Protein AF-A0A9D4E5C7-F1 (afdb_monomer_lite)

Radius of gyration: 36.76 Å; chains: 1; bounding box: 53×35×116 Å

Secondary structure (DSSP, 8-state):
--HHHHHHHHHHHHHHHHHHHHHHHHHHHHHHHHHHHHHHHHHHHHHHHHHHHHHHHHHHHHHHHHHHHHHHHHSSSSS-------

Structure (mmCIF, N/CA/C/O backbone):
data_AF-A0A9D4E5C7-F1
#
_entry.id   AF-A0A9D4E5C7-F1
#
loop_
_atom_site.group_PDB
_atom_site.id
_atom_site.type_symbol
_atom_site.label_atom_id
_atom_site.label_alt_id
_atom_site.label_comp_id
_atom_site.label_asym_id
_atom_site.label_entity_id
_atom_site.label_seq_id
_atom_site.pdbx_PDB_ins_code
_atom_site.Cartn_x
_atom_site.Cartn_y
_atom_site.Cartn_z
_atom_site.occupancy
_atom_site.B_iso_or_equiv
_atom_site.auth_seq_id
_atom_site.auth_comp_id
_atom_site.auth_asym_id
_atom_site.auth_atom_id
_atom_site.pdbx_PDB_model_num
ATOM 1 N N . MET A 1 1 ? 27.201 -4.464 -46.289 1.00 56.47 1 MET A N 1
ATOM 2 C CA . MET A 1 1 ? 26.067 -3.531 -46.091 1.00 56.47 1 MET A CA 1
ATOM 3 C C . MET A 1 1 ? 25.286 -3.916 -44.832 1.00 56.47 1 MET A C 1
ATOM 5 O O . MET A 1 1 ? 24.158 -3.481 -44.658 1.00 56.47 1 MET A O 1
ATOM 9 N N . ASP A 1 2 ? 25.916 -4.690 -43.942 1.00 66.81 2 ASP A N 1
ATOM 10 C CA . ASP A 1 2 ? 25.202 -5.635 -43.076 1.00 66.81 2 ASP A CA 1
ATOM 11 C C . ASP A 1 2 ? 25.274 -5.186 -41.609 1.00 66.81 2 ASP A C 1
ATOM 13 O O . ASP A 1 2 ? 24.269 -5.183 -40.911 1.00 66.81 2 ASP A O 1
ATOM 17 N N . GLY A 1 3 ? 26.398 -4.584 -41.199 1.00 72.12 3 GLY A N 1
ATOM 18 C CA . GLY A 1 3 ? 26.572 -4.075 -39.833 1.00 72.12 3 GLY A CA 1
ATOM 19 C C . GLY A 1 3 ? 25.661 -2.904 -39.430 1.00 72.12 3 GLY A C 1
ATOM 20 O O . GLY A 1 3 ? 25.585 -2.583 -38.251 1.00 72.12 3 GLY A O 1
ATOM 21 N N . TRP A 1 4 ? 24.968 -2.257 -40.377 1.00 75.94 4 TRP A N 1
ATOM 22 C CA . TRP A 1 4 ? 23.969 -1.224 -40.054 1.00 75.94 4 TRP A CA 1
ATOM 23 C C . TRP A 1 4 ? 22.600 -1.831 -39.719 1.00 75.94 4 TRP A C 1
ATOM 25 O O . TRP A 1 4 ? 21.862 -1.252 -38.931 1.00 75.94 4 TRP A O 1
ATOM 35 N N . MET A 1 5 ? 22.266 -2.992 -40.299 1.00 76.19 5 MET A N 1
ATOM 36 C CA . MET A 1 5 ? 21.058 -3.738 -39.934 1.00 76.19 5 MET A CA 1
ATOM 37 C C . MET A 1 5 ? 21.264 -4.456 -38.605 1.00 76.19 5 MET A C 1
ATOM 39 O O . MET A 1 5 ? 20.388 -4.363 -37.754 1.00 76.19 5 MET A O 1
ATOM 43 N N . ASP A 1 6 ? 22.436 -5.065 -38.401 1.00 77.69 6 ASP A N 1
ATOM 44 C CA . ASP A 1 6 ? 22.765 -5.767 -37.156 1.00 77.69 6 ASP A CA 1
ATOM 45 C C . ASP A 1 6 ? 22.727 -4.812 -35.951 1.00 77.69 6 ASP A C 1
ATOM 47 O O . ASP A 1 6 ? 21.997 -5.049 -34.996 1.00 77.69 6 ASP A O 1
ATOM 51 N N . GLY A 1 7 ? 23.391 -3.651 -36.038 1.00 81.56 7 GLY A N 1
ATOM 52 C CA . GLY A 1 7 ? 23.389 -2.676 -34.939 1.00 81.56 7 GLY A CA 1
ATOM 53 C C . GLY A 1 7 ? 22.025 -2.029 -34.663 1.00 81.56 7 GLY A C 1
ATOM 54 O O . GLY A 1 7 ? 21.769 -1.587 -33.544 1.00 81.56 7 GLY A O 1
ATOM 55 N N . TRP A 1 8 ? 21.138 -1.966 -35.662 1.00 83.62 8 TRP A N 1
ATOM 56 C CA . TRP A 1 8 ? 19.776 -1.458 -35.471 1.00 83.62 8 TRP A CA 1
ATOM 57 C C . TRP A 1 8 ? 18.859 -2.514 -34.844 1.00 83.62 8 TRP A C 1
ATOM 59 O O . TRP A 1 8 ? 18.026 -2.174 -34.007 1.00 83.62 8 TRP A O 1
ATOM 69 N N . MET A 1 9 ? 19.034 -3.787 -35.211 1.00 82.44 9 MET A N 1
ATOM 70 C CA . MET A 1 9 ? 18.316 -4.911 -34.609 1.00 82.44 9 MET A CA 1
ATOM 71 C C . MET A 1 9 ? 18.725 -5.114 -33.151 1.00 82.44 9 MET A C 1
ATOM 73 O O . MET A 1 9 ? 17.841 -5.191 -32.303 1.00 82.44 9 MET A O 1
ATOM 77 N N . ASP A 1 10 ? 20.028 -5.109 -32.859 1.00 83.69 10 ASP A N 1
ATOM 78 C CA . ASP A 1 10 ? 20.551 -5.274 -31.499 1.00 83.69 10 ASP A CA 1
ATOM 79 C C . ASP A 1 10 ? 20.086 -4.132 -30.589 1.00 83.69 10 ASP A C 1
ATOM 81 O O . ASP A 1 10 ? 19.490 -4.375 -29.546 1.00 83.69 10 ASP A O 1
ATOM 85 N N . GLY A 1 11 ? 20.231 -2.872 -31.019 1.00 84.12 11 GLY A N 1
ATOM 86 C CA . GLY A 1 11 ? 19.814 -1.728 -30.202 1.00 84.12 11 GLY A CA 1
ATOM 87 C C . GLY A 1 11 ? 18.302 -1.652 -29.958 1.00 84.12 11 GLY A C 1
ATOM 88 O O . GLY A 1 11 ? 17.864 -1.171 -28.912 1.00 84.12 11 GLY A O 1
ATOM 89 N N . TRP A 1 12 ? 17.487 -2.124 -30.907 1.00 86.56 12 TRP A N 1
ATOM 90 C CA . TRP A 1 12 ? 16.036 -2.185 -30.726 1.00 86.56 12 TRP A CA 1
ATOM 91 C C . TRP A 1 12 ? 15.621 -3.344 -29.816 1.00 86.56 12 TRP A C 1
ATOM 93 O O . TRP A 1 12 ? 14.713 -3.185 -29.002 1.00 86.56 12 TRP A O 1
ATOM 103 N N . MET A 1 13 ? 16.294 -4.489 -29.931 1.00 84.00 13 MET A N 1
ATOM 104 C CA . MET A 1 13 ? 16.025 -5.674 -29.124 1.00 84.00 13 MET A CA 1
ATOM 105 C C . MET A 1 13 ? 16.459 -5.464 -27.671 1.00 84.00 13 MET A C 1
ATOM 107 O O . MET A 1 13 ? 15.654 -5.721 -26.781 1.00 84.00 13 MET A O 1
ATOM 111 N N . ASP A 1 14 ? 17.645 -4.894 -27.440 1.00 84.88 14 ASP A N 1
ATOM 112 C CA . ASP A 1 14 ? 18.141 -4.542 -26.105 1.00 84.88 14 ASP A CA 1
ATOM 113 C C . ASP A 1 14 ? 17.251 -3.483 -25.450 1.00 84.88 14 ASP A C 1
ATOM 115 O O . ASP A 1 14 ? 16.753 -3.686 -24.349 1.00 84.88 14 ASP A O 1
ATOM 119 N N . GLY A 1 15 ? 16.941 -2.385 -26.149 1.00 84.00 15 GLY A N 1
ATOM 120 C CA . GLY A 1 15 ? 16.115 -1.317 -25.576 1.00 84.00 15 GLY A CA 1
ATOM 121 C C . GLY A 1 15 ? 14.675 -1.747 -25.271 1.00 84.00 15 GLY A C 1
ATOM 122 O O . GLY A 1 15 ? 14.071 -1.264 -24.311 1.00 84.00 15 GLY A O 1
ATOM 123 N N . TRP A 1 16 ? 14.110 -2.654 -26.072 1.00 86.06 16 TRP A N 1
ATOM 124 C CA . TRP A 1 16 ? 12.780 -3.202 -25.811 1.00 86.06 16 TRP A CA 1
ATOM 125 C C . TRP A 1 16 ? 12.799 -4.230 -24.678 1.00 86.06 16 TRP A C 1
ATOM 127 O O . TRP A 1 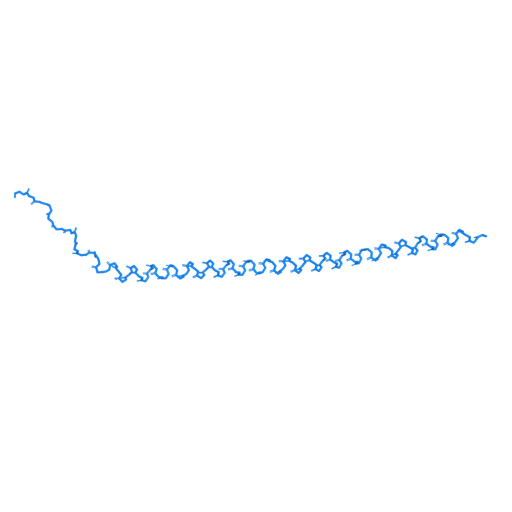16 ? 11.885 -4.240 -23.856 1.00 86.06 16 TRP A O 1
ATOM 137 N N . MET A 1 17 ? 13.834 -5.066 -24.614 1.00 84.19 17 MET A N 1
ATOM 138 C CA . MET A 1 17 ? 13.983 -6.089 -23.586 1.00 84.19 17 MET A CA 1
ATOM 139 C C . MET A 1 17 ? 14.278 -5.463 -22.220 1.00 84.19 17 MET A C 1
ATOM 141 O O . MET A 1 17 ? 13.575 -5.793 -21.270 1.00 84.19 17 MET A O 1
ATOM 145 N N . ASP A 1 18 ? 15.194 -4.495 -22.143 1.00 84.25 18 ASP A N 1
ATOM 146 C CA . ASP A 1 18 ? 15.496 -3.746 -20.917 1.00 84.25 18 ASP A CA 1
ATOM 147 C C . ASP A 1 18 ? 14.281 -2.939 -20.454 1.00 84.25 18 ASP A C 1
ATOM 149 O O . ASP A 1 18 ? 13.835 -3.082 -19.322 1.00 84.25 18 ASP A O 1
ATOM 153 N N . GLY A 1 19 ? 13.656 -2.157 -21.342 1.00 83.19 19 GLY A N 1
ATOM 154 C CA . GLY A 1 19 ? 12.514 -1.321 -20.959 1.00 83.19 19 GLY A CA 1
ATOM 155 C C . GLY A 1 19 ? 11.281 -2.123 -20.528 1.00 83.19 19 GLY A C 1
ATOM 156 O O . GLY A 1 19 ? 10.524 -1.685 -19.660 1.00 83.19 19 GLY A O 1
ATOM 157 N N . TRP A 1 20 ? 11.059 -3.298 -21.124 1.00 85.06 20 TRP A N 1
ATOM 158 C CA . TRP A 1 20 ? 9.960 -4.176 -20.729 1.00 85.06 20 TRP A CA 1
ATOM 159 C C . TRP A 1 20 ? 10.272 -4.935 -19.439 1.00 85.06 20 TRP A C 1
ATOM 161 O O . TRP A 1 20 ? 9.386 -5.087 -18.599 1.00 85.06 20 TRP A O 1
ATOM 171 N N . MET A 1 21 ? 11.516 -5.381 -19.263 1.00 81.31 21 MET A N 1
ATOM 172 C CA . MET A 1 21 ? 11.951 -6.104 -18.074 1.00 81.31 21 MET A CA 1
ATOM 173 C C . MET A 1 21 ? 11.993 -5.182 -16.852 1.00 81.31 21 MET A C 1
ATOM 175 O O . MET A 1 21 ? 11.394 -5.537 -15.842 1.00 81.31 21 MET A O 1
ATOM 179 N N . ASP A 1 22 ? 12.561 -3.981 -16.972 1.00 82.62 22 ASP A N 1
ATOM 180 C CA . ASP A 1 22 ? 12.583 -2.974 -15.904 1.00 82.62 22 ASP A CA 1
ATOM 181 C C . ASP A 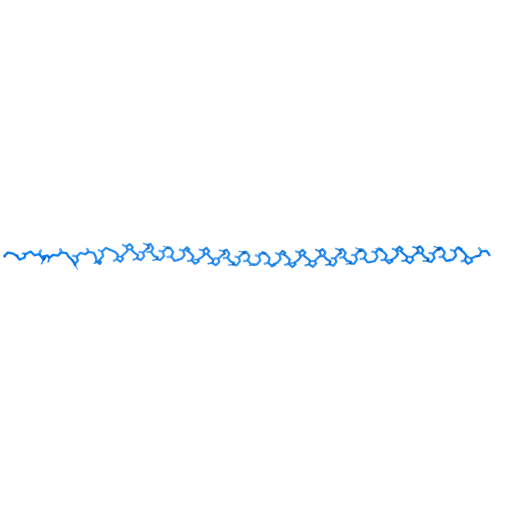1 22 ? 11.168 -2.507 -15.559 1.00 82.62 22 ASP A C 1
ATOM 183 O O . ASP A 1 22 ? 10.751 -2.576 -14.409 1.00 82.62 22 ASP A O 1
ATOM 187 N N . GLY A 1 23 ? 10.362 -2.120 -16.555 1.00 81.25 23 GLY A N 1
ATOM 188 C CA . GLY A 1 23 ? 9.010 -1.616 -16.297 1.00 81.25 23 GLY A CA 1
ATOM 189 C C . GLY A 1 23 ? 8.067 -2.662 -15.692 1.00 81.25 23 GLY A C 1
ATOM 190 O O . GLY A 1 23 ? 7.196 -2.326 -14.886 1.00 81.25 23 GLY A O 1
ATOM 191 N N . TRP A 1 24 ? 8.222 -3.934 -16.069 1.00 83.56 24 TRP A N 1
ATOM 192 C CA . TRP A 1 24 ? 7.426 -5.017 -15.496 1.00 83.56 24 TRP A CA 1
ATOM 193 C C . TRP A 1 24 ? 7.923 -5.418 -14.107 1.00 83.56 24 TRP A C 1
ATOM 195 O O . TRP A 1 24 ? 7.105 -5.667 -13.224 1.00 83.56 24 TRP A O 1
ATOM 205 N N . MET A 1 25 ? 9.239 -5.454 -13.902 1.00 79.88 25 MET A N 1
ATOM 206 C CA . MET A 1 25 ? 9.841 -5.823 -12.626 1.00 79.88 25 MET A CA 1
ATOM 207 C C . MET A 1 25 ? 9.607 -4.737 -11.572 1.00 79.88 25 MET A C 1
ATOM 209 O O . MET A 1 25 ? 9.105 -5.070 -10.504 1.00 79.88 25 MET A O 1
ATOM 213 N N . ASP A 1 26 ? 9.826 -3.462 -11.899 1.00 80.31 26 ASP A N 1
ATOM 214 C CA . ASP A 1 26 ? 9.552 -2.332 -11.003 1.00 80.31 26 ASP A CA 1
ATOM 215 C C . ASP A 1 26 ? 8.056 -2.214 -10.706 1.00 80.31 26 ASP A C 1
ATOM 217 O O . ASP A 1 26 ? 7.649 -2.195 -9.550 1.00 80.31 26 ASP A O 1
ATOM 221 N N . GLY A 1 27 ? 7.197 -2.235 -11.732 1.00 79.44 27 GLY A N 1
ATOM 222 C CA . GLY A 1 27 ? 5.754 -2.081 -11.530 1.00 79.44 27 GLY A CA 1
ATOM 223 C C . GLY A 1 27 ? 5.121 -3.223 -10.729 1.00 79.44 27 GLY A C 1
ATOM 224 O O . GLY A 1 27 ? 4.169 -3.006 -9.975 1.00 79.44 27 GLY A O 1
ATOM 225 N N . TRP A 1 28 ? 5.634 -4.447 -10.877 1.00 81.94 28 TRP A N 1
ATOM 226 C CA . TRP A 1 28 ? 5.160 -5.591 -10.104 1.00 81.94 28 TRP A CA 1
ATOM 227 C C . TRP A 1 28 ? 5.731 -5.598 -8.685 1.00 81.94 28 TRP A C 1
ATOM 229 O O . TRP A 1 28 ? 5.003 -5.914 -7.745 1.00 81.94 28 TRP A O 1
ATOM 239 N N . MET A 1 29 ? 7.001 -5.228 -8.520 1.00 78.06 29 MET A N 1
ATOM 240 C CA . MET A 1 29 ? 7.665 -5.194 -7.222 1.00 78.06 29 MET A CA 1
ATOM 241 C C . MET A 1 29 ? 7.123 -4.055 -6.354 1.00 78.06 29 MET A C 1
ATOM 243 O O . MET A 1 29 ? 6.714 -4.334 -5.231 1.00 78.06 29 MET A O 1
ATOM 247 N N . ASP A 1 30 ? 6.989 -2.839 -6.889 1.00 78.44 30 ASP A N 1
ATOM 248 C CA . ASP A 1 30 ? 6.398 -1.696 -6.181 1.00 78.44 30 ASP A CA 1
ATOM 249 C C . ASP A 1 30 ? 4.921 -1.943 -5.873 1.00 78.44 30 ASP A C 1
ATOM 251 O O . ASP A 1 30 ? 4.496 -1.856 -4.726 1.00 78.44 30 ASP A O 1
ATOM 255 N N . GLY A 1 31 ? 4.123 -2.352 -6.866 1.00 76.94 31 GLY A N 1
ATOM 256 C CA . GLY A 1 31 ? 2.686 -2.554 -6.664 1.00 76.94 31 GLY A CA 1
ATOM 257 C C . GLY A 1 31 ? 2.357 -3.669 -5.666 1.00 76.94 31 GLY A C 1
ATOM 258 O O . GLY A 1 31 ? 1.369 -3.580 -4.933 1.00 76.94 31 GLY A O 1
ATOM 259 N N . TRP A 1 32 ? 3.171 -4.727 -5.624 1.00 80.44 32 TRP A N 1
ATOM 260 C CA . TRP A 1 32 ? 2.984 -5.819 -4.673 1.00 80.44 32 TRP A CA 1
ATOM 261 C C . TRP A 1 32 ? 3.534 -5.475 -3.288 1.00 80.44 32 TRP A C 1
ATOM 263 O O . TRP A 1 32 ? 2.895 -5.800 -2.289 1.00 80.44 32 TRP A O 1
ATOM 273 N N . MET A 1 33 ? 4.685 -4.806 -3.220 1.00 76.81 33 MET A N 1
ATOM 274 C CA . MET A 1 33 ? 5.320 -4.430 -1.962 1.00 76.81 33 MET A CA 1
ATOM 275 C C . MET A 1 33 ? 4.533 -3.322 -1.258 1.00 76.81 33 MET A C 1
ATOM 277 O O . MET A 1 33 ? 4.177 -3.516 -0.100 1.00 76.81 33 MET A O 1
ATOM 281 N N . ASP A 1 34 ? 4.149 -2.252 -1.957 1.00 76.75 34 ASP A N 1
ATOM 282 C CA . ASP A 1 34 ? 3.338 -1.167 -1.392 1.00 76.75 34 ASP A CA 1
ATOM 283 C C . ASP A 1 34 ? 1.939 -1.663 -1.022 1.00 76.75 34 ASP A C 1
ATOM 285 O O . ASP A 1 34 ? 1.493 -1.498 0.109 1.00 76.75 34 ASP A O 1
ATOM 289 N N . GLY A 1 35 ? 1.253 -2.367 -1.930 1.00 77.06 35 GLY A N 1
ATOM 290 C CA . GLY A 1 35 ? -0.115 -2.829 -1.675 1.00 77.06 35 GLY A CA 1
ATOM 291 C C . GLY A 1 35 ? -0.220 -3.829 -0.518 1.00 77.06 35 GLY A C 1
ATOM 292 O O . GLY A 1 35 ? -1.210 -3.833 0.218 1.00 77.06 35 GLY A O 1
ATOM 293 N N . TRP A 1 36 ? 0.790 -4.685 -0.342 1.00 79.75 36 TRP A N 1
ATOM 294 C CA . TRP A 1 36 ? 0.820 -5.641 0.761 1.00 79.75 36 TRP A CA 1
ATOM 295 C C . TRP A 1 36 ? 1.270 -4.993 2.070 1.00 79.75 36 TRP A C 1
ATOM 297 O O . TRP A 1 36 ? 0.693 -5.284 3.118 1.00 79.75 36 TRP A O 1
ATOM 307 N N . MET A 1 37 ? 2.268 -4.109 2.019 1.00 75.81 37 MET A N 1
ATOM 308 C CA . MET A 1 37 ? 2.809 -3.445 3.199 1.00 75.81 37 MET A CA 1
ATOM 309 C C . MET A 1 37 ? 1.818 -2.422 3.761 1.00 75.81 37 MET A C 1
ATOM 311 O O . MET A 1 37 ? 1.519 -2.501 4.949 1.00 75.81 37 MET A O 1
ATOM 315 N N . ASP A 1 38 ? 1.214 -1.575 2.923 1.00 76.94 38 ASP 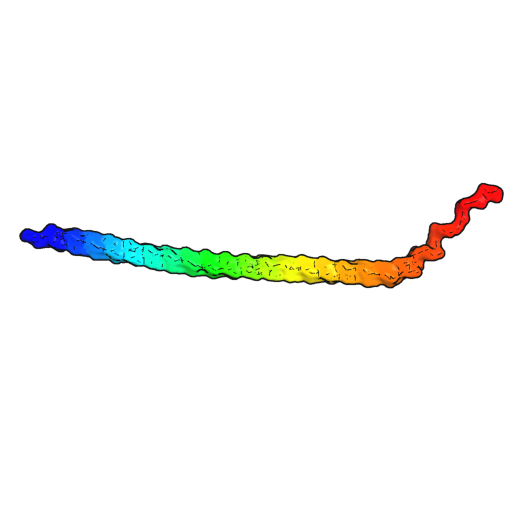A N 1
ATOM 316 C CA . ASP A 1 38 ? 0.189 -0.611 3.343 1.00 76.94 38 ASP A CA 1
ATOM 317 C C . ASP A 1 38 ? -1.070 -1.329 3.833 1.00 76.94 38 ASP A C 1
ATOM 319 O O . ASP A 1 38 ? -1.533 -1.094 4.946 1.00 76.94 38 ASP A O 1
ATOM 323 N N . GLY A 1 39 ? -1.596 -2.285 3.060 1.00 77.56 39 GLY A N 1
ATOM 324 C CA . GLY A 1 39 ? -2.830 -2.984 3.428 1.00 77.56 39 GLY A CA 1
ATOM 325 C C . GLY A 1 39 ? -2.711 -3.794 4.724 1.00 77.56 39 GLY A C 1
ATOM 326 O O . GLY A 1 39 ? -3.665 -3.877 5.502 1.00 77.56 39 GLY A O 1
ATOM 327 N N . TRP A 1 40 ? -1.544 -4.391 4.977 1.00 80.44 40 TRP A N 1
ATOM 328 C CA . TRP A 1 40 ? -1.298 -5.142 6.205 1.00 80.44 40 TRP A CA 1
ATOM 329 C C . TRP A 1 40 ? -1.001 -4.223 7.391 1.00 80.44 40 TRP A C 1
ATOM 331 O O . TRP A 1 40 ? -1.516 -4.461 8.483 1.00 80.44 40 TRP A O 1
ATOM 341 N N . MET A 1 41 ? -0.206 -3.172 7.188 1.00 76.62 41 MET A N 1
ATOM 342 C CA . MET A 1 41 ? 0.192 -2.252 8.248 1.00 76.62 41 MET A CA 1
ATOM 343 C C . MET A 1 41 ? -0.974 -1.366 8.696 1.00 76.62 41 MET A C 1
ATOM 345 O O . MET A 1 41 ? -1.226 -1.300 9.900 1.00 76.62 41 MET A O 1
ATOM 349 N N . ASP A 1 42 ? -1.747 -0.801 7.763 1.00 77.94 42 ASP A N 1
AT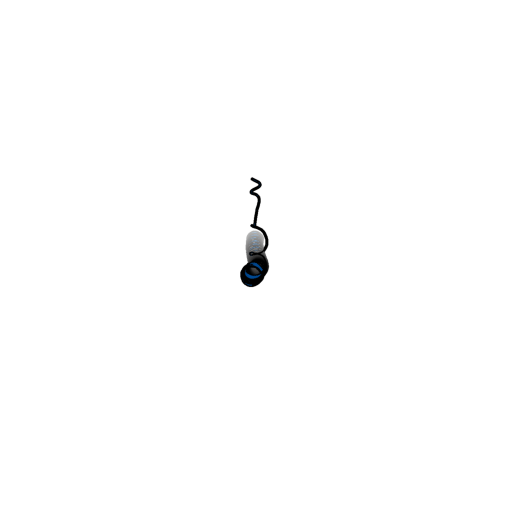OM 350 C CA . ASP A 1 42 ? -2.947 -0.016 8.075 1.00 77.94 42 ASP A CA 1
ATOM 351 C C . ASP A 1 42 ? -4.030 -0.897 8.693 1.00 77.94 42 ASP A C 1
ATOM 353 O O . ASP A 1 42 ? -4.549 -0.586 9.762 1.00 77.94 42 ASP A O 1
ATOM 357 N N . GLY A 1 43 ? -4.333 -2.052 8.090 1.00 78.31 43 GLY A N 1
ATOM 358 C CA . GLY A 1 43 ? -5.371 -2.948 8.605 1.00 78.31 43 GLY A CA 1
ATOM 359 C C . GLY A 1 43 ? -5.068 -3.478 10.010 1.00 78.31 43 GLY A C 1
ATOM 360 O O . GLY A 1 43 ? -5.978 -3.643 10.829 1.00 78.31 43 GLY A O 1
ATOM 361 N N . TRP A 1 44 ? -3.793 -3.732 10.313 1.00 81.00 44 TRP A N 1
ATOM 362 C CA . TRP A 1 44 ? -3.372 -4.199 11.629 1.00 81.00 44 TRP A CA 1
ATOM 363 C C . TRP A 1 44 ? -3.286 -3.064 12.653 1.00 81.00 44 TRP A C 1
ATOM 365 O O . TRP A 1 44 ? -3.778 -3.240 13.769 1.00 81.00 44 TRP A O 1
ATOM 375 N N . MET A 1 45 ? -2.725 -1.899 12.297 1.00 77.06 45 MET A N 1
ATOM 376 C CA . MET A 1 45 ? -2.685 -0.742 13.199 1.00 77.06 45 MET A CA 1
ATOM 377 C C . MET A 1 45 ? -4.085 -0.225 13.511 1.00 77.06 45 MET A C 1
ATOM 379 O O . MET A 1 45 ? -4.400 -0.098 14.692 1.00 77.06 45 MET A O 1
ATOM 383 N N . ASP A 1 46 ? -4.932 0.007 12.507 1.00 79.88 46 ASP A N 1
ATOM 384 C CA . ASP A 1 46 ? -6.287 0.522 12.721 1.00 79.88 46 ASP A CA 1
ATOM 385 C C . ASP A 1 46 ? -7.146 -0.480 13.485 1.00 79.88 46 ASP A C 1
ATOM 387 O O . ASP A 1 46 ? -7.799 -0.116 14.462 1.00 79.88 46 ASP A O 1
ATOM 391 N N . GLY A 1 47 ? -7.115 -1.760 13.103 1.00 80.69 47 GLY A N 1
ATOM 392 C CA . GLY A 1 47 ? -7.890 -2.795 13.786 1.00 80.69 47 GLY A CA 1
ATOM 393 C C . GLY A 1 47 ? -7.479 -2.974 15.250 1.00 80.69 47 GLY A C 1
ATOM 394 O O . GLY A 1 47 ? -8.333 -3.135 16.126 1.00 80.69 47 GLY A O 1
ATOM 395 N N . TRP A 1 48 ? -6.176 -2.916 15.535 1.00 82.56 48 TRP A N 1
ATOM 396 C CA . TRP A 1 48 ? -5.658 -3.077 16.890 1.00 82.56 48 TRP A CA 1
ATOM 397 C C . TRP A 1 48 ? -5.856 -1.823 17.747 1.00 82.56 48 TRP A C 1
ATOM 399 O O . TRP A 1 48 ? -6.321 -1.944 18.881 1.00 82.56 48 TRP A O 1
ATOM 409 N N . MET A 1 49 ? -5.578 -0.624 17.217 1.00 79.31 49 MET A N 1
ATOM 410 C CA . MET A 1 49 ? -5.836 0.633 17.929 1.00 79.31 49 MET A CA 1
ATOM 411 C C . MET A 1 49 ? -7.322 0.817 18.205 1.00 79.31 49 MET A C 1
ATOM 413 O O . MET A 1 49 ? -7.678 1.088 19.349 1.00 79.31 49 MET A O 1
ATOM 417 N N . ALA A 1 50 ? -8.181 0.651 17.195 1.00 80.81 50 ALA A N 1
ATOM 418 C CA . ALA A 1 50 ? -9.618 0.832 17.354 1.00 80.81 50 ALA A CA 1
ATOM 419 C C . ALA A 1 50 ? -10.188 -0.189 18.341 1.00 80.81 50 ALA A C 1
ATOM 421 O O . ALA A 1 50 ? -10.875 0.196 19.281 1.00 80.81 50 ALA A O 1
ATOM 422 N N . GLY A 1 51 ? -9.838 -1.473 18.203 1.00 83.62 51 GLY A N 1
ATOM 423 C CA . GLY A 1 51 ? -10.314 -2.516 19.112 1.00 83.62 51 GLY A CA 1
ATOM 424 C C . GLY A 1 51 ? -9.836 -2.331 20.556 1.00 83.62 51 GLY A C 1
ATOM 425 O O . GLY A 1 51 ? -10.597 -2.569 21.495 1.00 83.62 51 GLY A O 1
ATOM 426 N N . TRP A 1 52 ? -8.594 -1.881 20.754 1.00 84.12 52 TRP A N 1
ATOM 427 C CA . TRP A 1 52 ? -8.056 -1.620 22.088 1.00 84.12 52 TRP A CA 1
ATOM 428 C C . TRP A 1 52 ? -8.645 -0.353 22.718 1.00 84.12 52 TRP A C 1
ATOM 430 O O . TRP A 1 52 ? -9.038 -0.394 23.884 1.00 84.12 52 TRP A O 1
ATOM 440 N N . MET A 1 53 ? -8.759 0.749 21.964 1.00 79.12 53 MET A N 1
ATOM 441 C CA . MET A 1 53 ? -9.383 1.985 22.450 1.00 79.12 53 MET A CA 1
ATOM 442 C C . MET A 1 53 ? -10.860 1.783 22.772 1.00 79.12 53 MET A C 1
ATOM 444 O O . MET A 1 53 ? -11.263 2.154 23.872 1.00 79.12 53 MET A O 1
ATOM 448 N N . ASP A 1 54 ? -11.640 1.163 21.881 1.00 82.44 54 ASP A N 1
ATOM 449 C CA . ASP A 1 54 ? -13.064 0.900 22.127 1.00 82.44 54 ASP A CA 1
ATOM 450 C C . ASP A 1 54 ? -13.251 -0.059 23.301 1.00 82.44 54 ASP A C 1
ATOM 452 O O . ASP A 1 54 ? -14.054 0.211 24.191 1.00 82.44 54 ASP A O 1
ATOM 456 N N . GLY A 1 55 ? -12.481 -1.151 23.359 1.00 83.44 55 GLY A N 1
ATOM 457 C CA . GLY A 1 55 ? -12.573 -2.115 24.455 1.00 83.44 55 GLY A CA 1
ATOM 458 C C . GLY A 1 55 ? -12.201 -1.513 25.812 1.00 83.44 55 GLY A C 1
ATOM 459 O O . GLY A 1 55 ? -12.865 -1.778 26.817 1.00 83.44 55 GLY A O 1
ATOM 460 N N . TRP A 1 56 ? -11.165 -0.671 25.855 1.00 83.69 56 TRP A N 1
ATOM 461 C CA . TRP A 1 56 ? -10.731 -0.003 27.079 1.00 83.69 56 TRP A CA 1
ATOM 462 C C . TRP A 1 56 ? -11.686 1.120 27.502 1.00 83.69 56 TRP A C 1
ATOM 464 O O . TRP A 1 56 ? -12.046 1.184 28.677 1.00 83.69 56 TRP A O 1
ATOM 474 N N . MET A 1 57 ? -12.150 1.965 26.570 1.00 80.12 57 MET A N 1
ATOM 475 C CA . MET A 1 57 ? -13.153 2.996 26.867 1.00 80.12 57 MET A CA 1
ATOM 476 C C . MET A 1 57 ? -14.465 2.378 27.336 1.00 80.12 57 MET A C 1
ATOM 478 O O . MET A 1 57 ? -15.003 2.831 28.342 1.00 80.12 57 MET A O 1
ATOM 482 N N . ALA A 1 58 ? -14.964 1.352 26.640 1.00 81.44 58 ALA A N 1
ATOM 483 C CA . ALA A 1 58 ? -16.212 0.688 26.996 1.00 81.44 58 ALA A CA 1
ATOM 484 C C . ALA A 1 58 ? -16.103 0.020 28.370 1.00 81.44 58 ALA A C 1
ATOM 486 O O . ALA A 1 58 ? -16.941 0.261 29.232 1.00 81.44 58 ALA A O 1
ATOM 487 N N . GLY A 1 59 ? -15.028 -0.737 28.622 1.00 81.88 59 GLY A N 1
ATOM 488 C CA . GLY A 1 59 ? -14.816 -1.390 29.915 1.00 81.88 59 GLY A CA 1
ATOM 489 C C . GLY A 1 59 ? -14.632 -0.405 31.074 1.00 81.88 59 GLY A C 1
ATOM 490 O O . GLY A 1 59 ? -15.125 -0.645 32.176 1.00 81.88 59 GLY A O 1
ATOM 491 N N . TRP A 1 60 ? -13.955 0.722 30.840 1.00 81.06 60 TRP A N 1
ATOM 492 C CA . TRP A 1 60 ? -13.784 1.764 31.853 1.00 81.06 60 TRP A CA 1
ATOM 493 C C . TRP A 1 60 ? -15.073 2.558 32.101 1.00 81.06 60 TRP A C 1
ATOM 495 O O . TRP A 1 60 ? -15.414 2.794 33.259 1.00 81.06 60 TRP A O 1
ATOM 505 N N . MET A 1 61 ? -15.819 2.932 31.053 1.00 72.75 61 MET A N 1
ATOM 506 C CA . MET A 1 61 ? -17.115 3.607 31.196 1.00 72.75 61 MET A CA 1
ATOM 507 C C . MET A 1 61 ? -18.147 2.719 31.888 1.00 72.75 61 MET A C 1
ATOM 509 O O . MET A 1 61 ? -18.816 3.210 32.797 1.00 72.75 61 MET A O 1
ATOM 513 N N . ASP A 1 62 ? -18.245 1.439 31.519 1.00 76.50 62 ASP A N 1
ATOM 514 C CA . ASP A 1 62 ? -19.156 0.495 32.174 1.00 76.50 62 ASP A CA 1
ATOM 515 C C . ASP A 1 62 ? -18.759 0.283 33.635 1.00 76.50 62 ASP A C 1
ATOM 517 O O . ASP A 1 62 ? -19.591 0.441 34.524 1.00 76.50 62 ASP A O 1
ATOM 521 N N . GLY A 1 63 ? -17.479 0.027 33.925 1.00 74.81 63 GLY A N 1
ATOM 522 C CA . GLY A 1 63 ? -17.013 -0.160 35.303 1.00 74.81 63 GLY A CA 1
ATOM 523 C C . GLY A 1 63 ? -17.196 1.082 36.185 1.00 74.81 63 GLY A C 1
ATOM 524 O O . GLY A 1 63 ? -17.513 0.964 37.370 1.00 74.81 63 GLY A O 1
ATOM 525 N N . TRP A 1 64 ? -17.030 2.282 35.624 1.00 75.31 64 TRP A N 1
ATOM 526 C CA . TRP A 1 64 ? -17.211 3.538 36.352 1.00 75.31 64 TRP A CA 1
ATOM 527 C C . TRP A 1 64 ? -18.690 3.900 36.543 1.00 75.31 64 TRP A C 1
ATOM 529 O O . TRP A 1 64 ? -19.074 4.340 37.629 1.00 75.31 64 TRP A O 1
ATOM 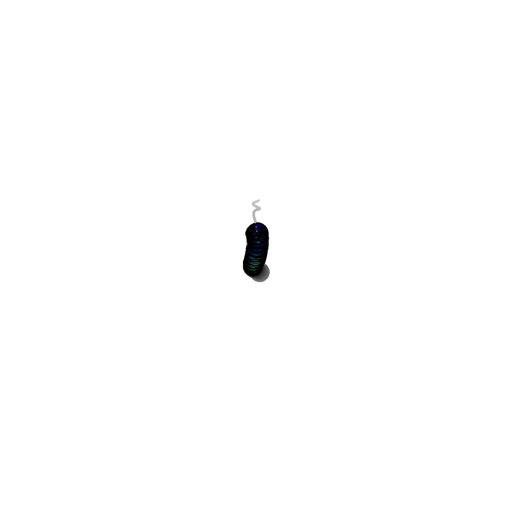539 N N . MET A 1 65 ? -19.538 3.682 35.530 1.00 63.41 65 MET A N 1
ATOM 540 C CA . MET A 1 65 ? -20.983 3.895 35.652 1.00 63.41 65 MET A CA 1
ATOM 541 C C . MET A 1 65 ? -21.641 2.879 36.584 1.00 63.41 65 MET A C 1
ATOM 543 O O . MET A 1 65 ? -22.503 3.275 37.368 1.00 63.41 65 MET A O 1
ATOM 547 N N . ASP A 1 66 ? -21.241 1.609 36.537 1.00 65.19 66 ASP A N 1
ATOM 548 C CA . ASP A 1 66 ? -21.837 0.552 37.357 1.00 65.19 66 ASP A CA 1
ATOM 549 C C . ASP A 1 66 ? -21.319 0.621 38.806 1.00 65.19 66 ASP A C 1
ATOM 551 O O . ASP A 1 66 ? -22.103 0.705 39.756 1.00 65.19 66 ASP A O 1
ATOM 555 N N . GLY A 1 67 ? -20.002 0.781 38.990 1.00 60.84 67 GLY A N 1
ATOM 556 C CA . GLY A 1 67 ? -19.387 0.956 40.311 1.00 60.84 67 GLY A CA 1
ATOM 557 C C . GLY A 1 67 ? -19.778 2.264 41.014 1.00 60.84 67 GLY A C 1
ATOM 558 O O . GLY A 1 67 ? -19.917 2.300 42.238 1.00 60.84 67 GLY A O 1
ATOM 559 N N . GLY A 1 68 ? -20.020 3.346 40.266 1.00 59.56 68 GLY A N 1
ATOM 560 C CA . GLY A 1 68 ? -20.504 4.616 40.817 1.00 59.56 68 GLY A CA 1
ATOM 561 C C . GLY A 1 68 ? -21.975 4.575 41.245 1.00 59.56 68 GLY A C 1
ATOM 562 O O . GLY A 1 68 ? -22.371 5.276 42.181 1.00 59.56 68 GLY A O 1
ATOM 563 N N . ARG A 1 69 ? -22.790 3.733 40.599 1.00 52.16 69 ARG A N 1
ATOM 564 C CA . ARG A 1 69 ? -24.217 3.587 40.914 1.00 52.16 69 ARG A CA 1
ATOM 565 C C . ARG A 1 69 ? -24.458 2.720 42.148 1.00 52.16 69 ARG A C 1
ATOM 567 O O . ARG A 1 69 ? -25.395 3.009 42.894 1.00 52.16 69 ARG A O 1
ATOM 574 N N . GLU A 1 70 ? -23.602 1.729 42.399 1.00 50.25 70 GLU A N 1
ATOM 575 C CA . GLU A 1 70 ? -23.599 0.967 43.655 1.00 50.25 70 GLU A CA 1
ATOM 576 C C . GLU A 1 70 ? -22.871 1.707 44.793 1.00 50.25 70 GLU A C 1
ATOM 578 O O . GLU A 1 70 ? -23.428 1.834 45.883 1.00 50.25 70 GLU A O 1
ATOM 583 N N . GLY A 1 71 ? -21.699 2.308 44.552 1.00 50.09 71 GLY A N 1
ATOM 584 C CA . GLY A 1 71 ? -20.924 3.000 45.597 1.00 50.09 71 GLY A CA 1
ATOM 585 C C . GLY A 1 71 ? -21.518 4.335 46.075 1.00 50.09 71 GLY A C 1
ATOM 586 O O . GLY A 1 71 ? -21.331 4.737 47.226 1.00 50.09 71 GLY A O 1
ATOM 587 N N . GLY A 1 72 ? -22.277 5.033 45.224 1.00 51.69 72 GLY A N 1
ATOM 588 C CA . GLY A 1 72 ? -22.859 6.342 45.546 1.00 51.69 72 GLY A CA 1
ATOM 589 C C . GLY A 1 72 ? -24.095 6.291 46.449 1.00 51.69 72 GLY A C 1
ATOM 590 O O . GLY A 1 72 ? -24.466 7.307 47.041 1.00 51.69 72 GLY A O 1
ATOM 591 N N . ARG A 1 73 ? -24.747 5.128 46.582 1.00 49.66 73 ARG A N 1
ATOM 592 C CA . ARG A 1 73 ? -25.971 5.001 47.390 1.00 49.66 73 ARG A CA 1
ATOM 593 C C . ARG A 1 73 ? -25.690 4.733 48.871 1.00 49.66 73 ARG A C 1
ATOM 595 O O . ARG A 1 73 ? -26.536 5.068 49.698 1.00 49.66 73 ARG A O 1
ATOM 602 N N . GLU A 1 74 ? -24.509 4.211 49.205 1.00 48.62 74 GLU A N 1
ATOM 603 C CA . GLU A 1 74 ? -24.084 3.944 50.588 1.00 48.62 74 GLU A CA 1
ATOM 604 C C . GLU A 1 74 ? -23.180 5.037 51.189 1.00 48.62 74 GLU A C 1
ATOM 606 O O . GLU A 1 74 ? -23.244 5.272 52.391 1.00 48.62 74 GLU A O 1
ATOM 611 N N . GLY A 1 75 ? -22.412 5.789 50.389 1.00 50.66 75 GLY A N 1
ATOM 612 C CA . GLY A 1 75 ? -21.483 6.813 50.908 1.00 50.66 75 GLY A CA 1
ATOM 613 C C . GLY A 1 75 ? -22.078 8.204 51.195 1.00 50.66 75 GLY A C 1
ATOM 614 O O . GLY A 1 75 ? -21.379 9.082 51.693 1.00 50.66 75 GLY A O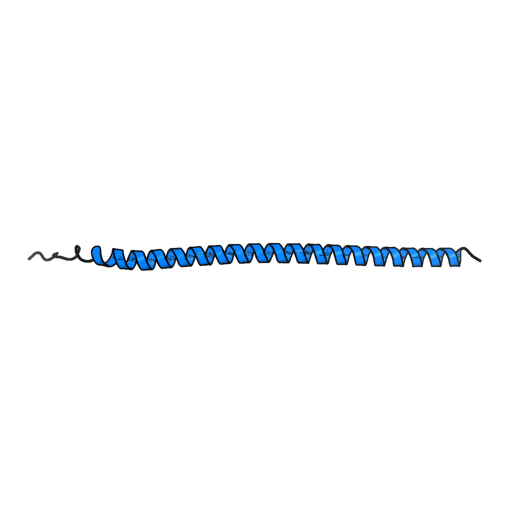 1
ATOM 615 N N . GLY A 1 76 ? -23.349 8.450 50.857 1.00 51.91 76 GLY A N 1
ATOM 616 C CA . GLY A 1 76 ? -23.915 9.806 50.768 1.00 51.91 76 GLY A CA 1
ATOM 617 C C . GLY A 1 76 ? -24.780 10.295 51.936 1.00 51.91 76 GLY A C 1
ATOM 618 O O . GLY A 1 76 ? -25.402 11.349 51.801 1.00 51.91 76 GLY A O 1
ATOM 619 N N . ARG A 1 77 ? -24.901 9.559 53.054 1.00 51.09 77 ARG A N 1
ATOM 620 C CA . ARG A 1 77 ? -25.864 9.907 54.128 1.00 51.09 77 ARG A CA 1
ATOM 621 C C . ARG A 1 77 ? -25.282 10.165 55.519 1.00 51.09 77 ARG A C 1
ATOM 623 O O . ARG A 1 77 ? -26.050 10.432 56.438 1.00 51.09 77 ARG A O 1
ATOM 630 N N . GLU A 1 78 ? -23.962 10.184 55.670 1.00 52.38 78 GLU A N 1
ATOM 631 C CA . GLU A 1 78 ? -23.298 10.468 56.950 1.00 52.38 78 GLU A CA 1
ATOM 632 C C . GLU A 1 78 ? -22.255 11.583 56.795 1.00 52.38 78 GLU A C 1
ATOM 634 O O . GLU A 1 78 ? -21.055 11.345 56.768 1.00 52.38 78 GLU A O 1
ATOM 639 N N . GLY A 1 79 ? -22.698 12.834 56.652 1.00 49.69 79 GLY A N 1
ATOM 640 C CA . GLY A 1 79 ? -21.744 13.949 56.549 1.00 49.69 79 GLY A CA 1
ATOM 641 C C . GLY A 1 79 ? -22.318 15.359 56.622 1.00 49.69 79 GLY A C 1
ATOM 642 O O . GLY A 1 79 ? -21.624 16.309 56.285 1.00 49.69 79 GLY A O 1
ATOM 643 N N . GLY A 1 80 ? -23.574 15.533 57.036 1.00 51.62 80 GLY A N 1
ATOM 644 C CA . GLY A 1 80 ? -24.213 16.850 57.048 1.00 51.62 80 GLY A CA 1
ATOM 645 C C . GLY A 1 80 ? -25.155 17.010 58.225 1.00 51.62 80 GLY A C 1
ATOM 646 O O . GLY A 1 80 ? -26.367 16.898 58.073 1.00 51.62 80 GLY A O 1
ATOM 647 N N . GLY A 1 81 ? -24.612 17.248 59.416 1.00 52.69 81 GLY A N 1
ATOM 648 C CA . GLY A 1 81 ? -25.432 17.437 60.602 1.00 52.69 81 GLY A CA 1
ATOM 649 C C . GLY A 1 81 ? -24.722 18.179 61.722 1.00 52.69 81 GLY A C 1
ATOM 650 O O . GLY A 1 81 ? -24.107 17.548 62.572 1.00 52.69 81 GLY A O 1
ATOM 651 N N . ARG A 1 82 ? -24.990 19.491 61.782 1.00 49.03 82 ARG A N 1
ATOM 652 C CA . ARG A 1 82 ? -24.868 20.404 62.938 1.00 49.03 82 ARG A CA 1
ATOM 653 C C . ARG A 1 82 ? -23.521 21.110 63.130 1.00 49.03 82 ARG A C 1
ATOM 655 O O . ARG A 1 82 ? -22.796 20.852 64.083 1.00 49.03 82 ARG A O 1
ATOM 662 N N . GLU A 1 83 ? -23.317 22.162 62.341 1.00 49.06 83 GLU A N 1
ATOM 663 C CA . GLU A 1 83 ? -22.768 23.407 62.886 1.00 49.06 83 GLU A CA 1
ATOM 664 C C . GLU A 1 83 ? -23.917 24.400 63.092 1.00 49.06 83 GLU A C 1
ATOM 666 O O . GLU A 1 83 ? -24.657 24.731 62.170 1.00 49.06 83 GLU A O 1
ATOM 671 N N . GLY A 1 84 ? -24.105 24.807 64.343 1.00 45.66 84 GLY A N 1
ATOM 672 C CA . GLY A 1 84 ? -25.177 25.691 64.785 1.00 45.66 84 GLY A CA 1
ATOM 673 C C . GLY A 1 84 ? -25.156 25.804 66.303 1.00 45.66 84 GLY A C 1
ATOM 674 O O . GLY A 1 84 ? -26.063 25.323 66.973 1.00 45.66 84 GLY A O 1
ATOM 675 N N . ARG A 1 85 ? -24.063 26.359 66.844 1.00 47.66 85 ARG A N 1
ATOM 676 C CA . ARG A 1 85 ? -23.979 26.794 68.244 1.00 47.66 85 ARG A CA 1
ATOM 677 C C . ARG A 1 85 ? -24.702 28.139 68.371 1.00 47.66 85 ARG A C 1
ATOM 679 O O . ARG A 1 85 ? -24.184 29.143 67.890 1.00 47.66 85 ARG A O 1
ATOM 686 N N . PHE A 1 86 ? -25.863 28.121 69.014 1.00 42.84 86 PHE A N 1
ATOM 687 C CA . PHE A 1 86 ? -26.276 29.149 69.968 1.00 42.84 86 PHE A CA 1
ATOM 688 C C . PHE A 1 86 ? -26.226 28.521 71.359 1.00 42.84 86 PHE A C 1
ATOM 690 O O . PHE A 1 86 ? -26.523 27.305 71.447 1.00 42.84 86 PHE A O 1
#

Organism: Dreissena polymorpha (NCBI:txid45954)

Sequence (86 aa):
MDGWMDGWMDGWMDGWMDGWMDGWMDGWMDGWMDGWMDGWMDGWMDGWMAGWMDGWMAGWMDGWMDGGREGGREGGREGGGREGRF

Foldseek 3Di:
DPVVVVVVVVVVCVVVCVVVCCCVVCCCCCCVVCVVCCCVVVCVVCVVVVCVVCVVVVVVVCCCVVVCVVVVVPPPDPDDDDDDDD

pLDDT: mean 72.66, std 13.01, range [42.84, 86.56]